Protein AF-A0A952D9V7-F1 (afdb_monomer_lite)

Secondary structure (DSSP, 8-state):
-HHHHHHHHHHHHHHHHHHHHHHHHHT------GGGGSPTT-HHHHHHHHHHHHH-------------TT-TT-HHHHHHHHHHHHHHHTSTT------TTT-EEEEEETTEEEEEES--TT-HHHHHHHHHHHHHH-TTBTTTB-S---

Foldseek 3Di:
DVVVVVVVVVVVVVVVVVVVVVVVVVVDDDDPPPLVPPDPDDPVNVVVVVVCVVPPDPPPDDDDDDDDPVFCLALVNLVVQVVVQVVQVPDPPDPDGDALQPDWDWDQDPVGIDTDRLADRPDPVVRVVSVVVCLVVVPCDPPHHDVDRD

Radius of gyration: 28.22 Å; chains: 1; bounding box: 66×41×80 Å

pLDDT: mean 83.4, std 10.8, range [50.28, 96.81]

Structure (mmCIF, N/CA/C/O backbone):
data_AF-A0A952D9V7-F1
#
_entry.id   AF-A0A952D9V7-F1
#
loop_
_atom_site.group_PDB
_atom_site.id
_atom_site.type_symbol
_atom_site.label_atom_id
_atom_site.label_alt_id
_atom_site.label_comp_id
_atom_site.label_asym_id
_atom_site.label_entity_id
_atom_site.label_seq_id
_atom_site.pdbx_PDB_ins_code
_atom_site.Cartn_x
_atom_site.Cartn_y
_atom_site.Cartn_z
_atom_site.occupancy
_atom_site.B_iso_or_equiv
_atom_site.auth_seq_id
_atom_site.auth_comp_id
_atom_site.auth_asym_id
_atom_site.auth_atom_id
_atom_site.pdbx_PDB_model_num
ATOM 1 N N . MET A 1 1 ? -47.092 -10.355 52.200 1.00 55.16 1 MET A N 1
ATOM 2 C CA . MET A 1 1 ? -47.184 -9.593 50.925 1.00 55.16 1 MET A CA 1
ATOM 3 C C . MET A 1 1 ? -46.088 -8.535 50.720 1.00 55.16 1 MET A C 1
ATOM 5 O O . MET A 1 1 ? -45.914 -8.112 49.583 1.00 55.16 1 MET A O 1
ATOM 9 N N . TYR A 1 2 ? -45.329 -8.124 51.748 1.00 59.34 2 TYR A N 1
ATOM 10 C CA . TYR A 1 2 ? -44.306 -7.067 51.631 1.00 59.34 2 TYR A CA 1
ATOM 11 C C . TYR A 1 2 ? -43.044 -7.492 50.841 1.00 59.34 2 TYR A C 1
ATOM 13 O O . TYR A 1 2 ? -42.546 -6.719 50.027 1.00 59.34 2 TYR A O 1
ATOM 21 N N . SER A 1 3 ? -42.576 -8.743 50.981 1.00 73.19 3 SER A N 1
ATOM 22 C CA . SER A 1 3 ? -41.347 -9.207 50.303 1.00 73.19 3 SER A CA 1
ATOM 23 C C . SER A 1 3 ? -41.486 -9.358 48.781 1.00 73.19 3 SER A C 1
ATOM 25 O O . SER A 1 3 ? -40.543 -9.082 48.050 1.00 73.19 3 SER A O 1
ATOM 27 N N . GLN A 1 4 ? -42.676 -9.710 48.281 1.00 77.69 4 GLN A N 1
ATOM 28 C CA . GLN A 1 4 ? -42.961 -9.874 46.845 1.00 77.69 4 GLN A CA 1
ATOM 29 C C . GLN A 1 4 ? -42.886 -8.542 46.075 1.00 77.69 4 GLN A C 1
ATOM 31 O O . GLN A 1 4 ? -42.495 -8.516 44.910 1.00 77.69 4 GLN A O 1
ATOM 36 N N . ARG A 1 5 ? -43.240 -7.418 46.720 1.00 81.50 5 ARG A N 1
ATOM 37 C CA . ARG A 1 5 ? -43.131 -6.075 46.122 1.00 81.50 5 ARG A CA 1
ATOM 38 C C . ARG A 1 5 ? -41.680 -5.603 46.067 1.00 81.50 5 ARG A C 1
ATOM 40 O O . ARG A 1 5 ? -41.251 -5.106 45.033 1.00 81.50 5 ARG A O 1
ATOM 47 N N . ILE A 1 6 ? -40.922 -5.827 47.140 1.00 89.06 6 ILE A N 1
ATOM 48 C CA . ILE A 1 6 ? -39.492 -5.492 47.210 1.00 89.06 6 ILE A CA 1
ATOM 49 C C . ILE A 1 6 ? -38.698 -6.321 46.192 1.00 89.06 6 ILE A C 1
ATOM 51 O O . ILE A 1 6 ? -37.895 -5.765 45.453 1.00 89.06 6 ILE A O 1
ATOM 55 N N . ALA A 1 7 ? -38.987 -7.621 46.073 1.00 87.38 7 ALA A N 1
ATOM 56 C CA . ALA A 1 7 ? -38.347 -8.490 45.086 1.00 87.38 7 ALA A CA 1
ATOM 57 C C . ALA A 1 7 ? -38.569 -8.003 43.643 1.00 87.38 7 ALA A C 1
ATOM 59 O O . ALA A 1 7 ? -37.625 -7.954 42.860 1.00 87.38 7 ALA A O 1
ATOM 60 N N . ARG A 1 8 ? -39.792 -7.572 43.296 1.00 92.06 8 ARG A N 1
ATOM 61 C CA . ARG A 1 8 ? -40.084 -6.999 41.969 1.00 92.06 8 ARG A CA 1
ATOM 62 C C . ARG A 1 8 ? -39.319 -5.702 41.712 1.00 92.06 8 ARG A C 1
ATOM 64 O O . ARG A 1 8 ? -38.825 -5.519 40.607 1.00 92.06 8 ARG A O 1
ATOM 71 N N . ILE A 1 9 ? -39.195 -4.834 42.717 1.00 94.19 9 ILE A N 1
ATOM 72 C CA . ILE A 1 9 ? -38.421 -3.587 42.609 1.00 94.19 9 ILE A CA 1
ATOM 73 C C . ILE A 1 9 ? -36.937 -3.896 42.387 1.00 94.19 9 ILE A C 1
ATOM 75 O O . ILE A 1 9 ? -36.325 -3.301 41.508 1.00 94.19 9 ILE A O 1
ATOM 79 N N . ILE A 1 10 ? -36.378 -4.860 43.124 1.00 94.31 10 ILE A N 1
ATOM 80 C CA . ILE A 1 10 ? -34.979 -5.281 42.969 1.00 94.31 10 ILE A CA 1
ATOM 81 C C . ILE A 1 10 ? -34.733 -5.847 41.566 1.00 94.31 10 ILE A C 1
ATOM 83 O O . ILE A 1 10 ? -33.772 -5.453 40.915 1.00 94.31 10 ILE A O 1
ATOM 87 N N . ILE A 1 11 ? -35.612 -6.723 41.070 1.00 95.25 11 ILE A N 1
ATOM 88 C CA . ILE A 1 11 ? -35.489 -7.294 39.718 1.00 95.25 11 ILE A CA 1
ATOM 89 C C . ILE A 1 11 ? -35.545 -6.195 38.655 1.00 95.25 11 ILE A C 1
ATOM 91 O O . ILE A 1 11 ? -34.741 -6.197 37.726 1.00 95.25 11 ILE A O 1
ATOM 95 N N . LEU A 1 12 ? -36.472 -5.246 38.799 1.00 96.25 12 LEU A N 1
ATOM 96 C CA . LEU A 1 12 ? -36.626 -4.150 37.848 1.00 96.25 12 LEU A CA 1
ATOM 97 C C . LEU A 1 12 ? -35.392 -3.241 37.842 1.00 96.25 12 LEU A C 1
ATOM 99 O O . LEU A 1 12 ? -34.960 -2.831 36.774 1.00 96.25 12 LEU A O 1
ATOM 103 N N . LEU A 1 13 ? -34.796 -3.007 39.014 1.00 96.56 13 LEU A N 1
ATOM 104 C CA . LEU A 1 13 ? -33.576 -2.221 39.188 1.00 96.56 13 LEU A CA 1
ATOM 105 C C . LEU A 1 13 ? -32.336 -2.924 38.612 1.00 96.56 13 LEU A C 1
ATOM 107 O O . LEU A 1 13 ? -31.508 -2.283 37.970 1.00 96.56 13 LEU A O 1
ATOM 111 N N . ILE A 1 14 ? -32.224 -4.244 38.782 1.00 96.62 14 ILE A N 1
ATOM 112 C CA . ILE A 1 14 ? -31.166 -5.038 38.142 1.00 96.62 14 ILE A CA 1
ATOM 113 C C . ILE A 1 14 ? -31.313 -4.967 36.621 1.00 96.62 14 ILE A C 1
ATOM 115 O O . ILE A 1 14 ? -30.336 -4.684 35.939 1.00 96.62 14 ILE A O 1
ATOM 119 N N . LEU A 1 15 ? -32.525 -5.145 36.085 1.00 96.81 15 LEU A N 1
ATOM 120 C CA . LEU A 1 15 ? -32.775 -5.078 34.643 1.00 96.81 15 LEU A CA 1
ATOM 121 C C . LEU A 1 15 ? -32.402 -3.720 34.039 1.00 96.81 15 LEU A C 1
ATOM 123 O O . LEU A 1 15 ? -31.794 -3.687 32.970 1.00 96.81 15 LEU A O 1
ATOM 127 N N . THR A 1 16 ? -32.714 -2.605 34.708 1.00 96.00 16 THR A N 1
ATOM 128 C CA . THR A 1 16 ? -32.305 -1.276 34.230 1.00 96.00 16 THR A CA 1
ATOM 129 C C . THR A 1 16 ? -30.797 -1.085 34.273 1.00 96.00 16 THR A C 1
ATOM 131 O O . THR A 1 16 ? -30.237 -0.583 33.301 1.00 96.00 16 THR A O 1
ATOM 134 N N . ILE A 1 17 ? -30.121 -1.512 35.344 1.00 96.56 17 ILE A N 1
ATOM 135 C CA . ILE A 1 17 ? -28.655 -1.423 35.433 1.00 96.56 17 ILE A CA 1
ATOM 136 C C . ILE A 1 17 ? -27.997 -2.297 34.361 1.00 96.56 17 ILE A C 1
ATOM 138 O O . ILE A 1 17 ? -27.084 -1.842 33.676 1.00 96.56 17 ILE A O 1
ATOM 142 N N . THR A 1 18 ? -28.475 -3.527 34.164 1.00 95.88 18 THR A N 1
ATOM 143 C CA . THR A 1 18 ? -27.962 -4.433 33.130 1.00 95.88 18 THR A CA 1
ATOM 144 C C . THR A 1 18 ? -28.186 -3.868 31.730 1.00 95.88 18 THR A C 1
ATOM 146 O O . THR A 1 18 ? -27.268 -3.899 30.916 1.00 95.88 18 THR A O 1
ATOM 149 N N . GLY A 1 19 ? -29.365 -3.305 31.447 1.00 95.06 19 GLY A N 1
ATOM 150 C CA . GLY A 1 19 ? -29.642 -2.651 30.166 1.00 95.06 19 GLY A CA 1
ATOM 151 C C . GLY A 1 19 ? -28.741 -1.438 29.921 1.00 95.06 19 GLY A C 1
ATOM 152 O O . GLY A 1 19 ? -28.209 -1.274 28.824 1.00 95.06 19 GLY A O 1
ATOM 153 N N . TRP A 1 20 ? -28.507 -0.627 30.955 1.00 94.81 20 TRP A N 1
ATOM 154 C CA . TRP A 1 20 ? -27.613 0.528 30.884 1.00 94.81 20 TRP A CA 1
ATOM 155 C C . TRP A 1 20 ? -26.152 0.124 30.635 1.00 94.81 20 TRP A C 1
ATOM 157 O O . TRP A 1 20 ? -25.502 0.677 29.747 1.00 94.81 20 TRP A O 1
ATOM 167 N N . LEU A 1 21 ? -25.653 -0.895 31.340 1.00 94.00 21 LEU A N 1
ATOM 168 C CA . LEU A 1 21 ? -24.316 -1.451 31.109 1.00 94.00 21 LEU A CA 1
ATOM 169 C C . LEU A 1 21 ? -24.189 -2.078 29.716 1.00 94.00 21 LEU A C 1
ATOM 171 O O . LEU A 1 21 ? -23.176 -1.875 29.053 1.00 94.00 21 LEU A O 1
ATOM 175 N N . GLY A 1 22 ? -25.219 -2.784 29.241 1.00 92.25 22 GLY A N 1
ATOM 176 C CA . GLY A 1 22 ? -25.255 -3.351 27.891 1.00 92.25 22 GLY A CA 1
ATOM 177 C C . GLY A 1 22 ? -25.178 -2.281 26.798 1.00 92.25 22 GLY A C 1
ATOM 178 O O . GLY A 1 22 ? -24.444 -2.444 25.825 1.00 92.25 22 GLY A O 1
ATOM 179 N N . TYR A 1 23 ? -25.864 -1.150 26.986 1.00 92.06 23 TYR A N 1
ATOM 180 C CA . TYR A 1 23 ? -25.785 -0.006 26.074 1.00 92.06 23 TYR A CA 1
ATOM 181 C C . TYR A 1 23 ? -24.374 0.605 26.016 1.00 92.06 23 TYR A C 1
ATOM 183 O O . TYR A 1 23 ? -23.879 0.917 24.930 1.00 92.06 23 TYR A O 1
ATOM 191 N N . HIS A 1 24 ? -23.710 0.744 27.167 1.00 88.44 24 HIS A N 1
ATOM 192 C CA . HIS A 1 24 ? -22.331 1.238 27.234 1.00 88.44 24 HIS A CA 1
ATOM 193 C C . HIS A 1 24 ? -21.313 0.242 26.661 1.00 88.44 24 HIS A C 1
ATOM 195 O O . HIS A 1 24 ? -20.386 0.652 25.963 1.00 88.44 24 HIS A O 1
ATOM 201 N N . ALA A 1 25 ? -21.503 -1.058 26.894 1.00 85.62 25 ALA A N 1
ATOM 202 C CA . ALA A 1 25 ? -20.678 -2.111 26.308 1.00 85.62 25 ALA A CA 1
ATOM 203 C C . ALA A 1 25 ? -20.772 -2.121 24.774 1.00 85.62 25 ALA A C 1
ATOM 205 O O . ALA A 1 25 ? -19.752 -2.247 24.105 1.00 85.62 25 ALA A O 1
ATOM 206 N N . TYR A 1 26 ? -21.967 -1.910 24.208 1.00 80.75 26 TYR A N 1
ATOM 207 C CA . TYR A 1 26 ? -22.151 -1.809 22.755 1.00 80.75 26 TYR A CA 1
ATOM 208 C C . TYR A 1 26 ? -21.407 -0.613 22.132 1.00 80.75 26 TYR A C 1
ATOM 210 O O . TYR A 1 26 ? -20.942 -0.697 21.001 1.00 80.75 26 TYR A O 1
ATOM 218 N N . HIS A 1 27 ? -21.257 0.490 22.870 1.00 77.56 27 HIS A N 1
ATOM 219 C CA . HIS A 1 27 ? -20.507 1.672 22.422 1.00 77.56 27 HIS A CA 1
ATOM 220 C C . HIS A 1 27 ? -18.995 1.587 22.681 1.00 77.56 27 HIS A C 1
ATOM 222 O O . HIS A 1 27 ? -18.276 2.553 22.418 1.00 77.56 27 HIS A O 1
ATOM 228 N N . SER A 1 28 ? -18.491 0.470 23.211 1.00 69.69 28 SER A N 1
ATOM 229 C CA . SER A 1 28 ? -17.053 0.300 23.415 1.00 69.69 28 SER A CA 1
ATOM 230 C C . SER A 1 28 ? -16.378 -0.016 22.082 1.00 69.69 28 SER A C 1
ATOM 232 O O . SER A 1 28 ? -16.633 -1.050 21.470 1.00 69.69 28 SER A O 1
ATOM 234 N N . ASN A 1 29 ? -15.519 0.893 21.623 1.00 63.62 29 ASN A N 1
ATOM 235 C CA . ASN A 1 29 ? -14.678 0.657 20.456 1.00 63.62 29 ASN A CA 1
ATOM 236 C C . ASN A 1 29 ? -13.609 -0.381 20.815 1.00 63.62 29 ASN A C 1
ATOM 238 O O . ASN A 1 29 ? -12.967 -0.274 21.860 1.00 63.62 29 ASN A O 1
ATOM 242 N N . PHE A 1 30 ? -13.421 -1.378 19.953 1.00 58.62 30 PHE A N 1
ATOM 243 C CA . PHE A 1 30 ? -12.331 -2.333 20.099 1.00 58.62 30 PHE A CA 1
ATOM 244 C C . PHE A 1 30 ? -11.004 -1.629 19.831 1.00 58.62 30 PHE A C 1
ATOM 246 O O . PHE A 1 30 ? -10.745 -1.156 18.726 1.00 58.62 30 PHE A O 1
ATOM 253 N N . ASP A 1 31 ? -10.175 -1.568 20.860 1.00 61.12 31 ASP A N 1
ATOM 254 C CA . ASP A 1 31 ? -8.849 -0.982 20.799 1.00 61.12 31 ASP A CA 1
ATOM 255 C C . ASP A 1 31 ? -7.833 -2.081 20.455 1.00 61.12 31 ASP A C 1
ATOM 257 O O . ASP A 1 31 ? -7.411 -2.847 21.319 1.00 61.12 31 ASP A O 1
ATOM 261 N N . TYR A 1 32 ? -7.510 -2.217 19.168 1.00 57.66 32 TYR A N 1
ATOM 262 C CA . TYR A 1 32 ? -6.568 -3.222 18.647 1.00 57.66 32 TYR A CA 1
ATOM 263 C C . TYR A 1 32 ? -5.100 -2.765 18.708 1.00 57.66 32 TYR A C 1
ATOM 265 O O . TYR A 1 32 ? -4.247 -3.312 18.012 1.00 57.66 32 TYR A O 1
ATOM 273 N N . GLU A 1 33 ? -4.787 -1.759 19.520 1.00 64.19 33 GLU A N 1
ATOM 274 C CA . GLU A 1 33 ? -3.437 -1.211 19.616 1.00 64.19 33 GLU A CA 1
ATOM 275 C C . GLU A 1 33 ? -2.573 -2.099 20.529 1.00 64.19 33 GLU A C 1
ATOM 277 O O . GLU A 1 33 ? -2.540 -1.938 21.752 1.00 64.19 33 GLU A O 1
ATOM 282 N N . PHE A 1 34 ? -1.897 -3.084 19.925 1.00 66.00 34 PHE A N 1
ATOM 283 C CA . PHE A 1 34 ? -1.013 -4.043 20.605 1.00 66.00 34 PHE A CA 1
ATOM 284 C C . PHE A 1 34 ? 0.077 -3.347 21.437 1.00 66.00 34 PHE A C 1
ATOM 286 O O . PHE A 1 34 ? 0.526 -3.841 22.470 1.00 66.00 34 PHE A O 1
ATOM 293 N N . GLU A 1 35 ? 0.468 -2.150 21.026 1.00 65.19 35 GLU A N 1
ATOM 294 C CA . GLU A 1 35 ? 1.457 -1.309 21.681 1.00 65.19 35 GLU A CA 1
ATOM 295 C C . GLU A 1 35 ? 1.025 -0.855 23.085 1.00 65.19 35 GLU A C 1
ATOM 297 O O . GLU A 1 35 ? 1.882 -0.537 23.907 1.00 65.19 35 GLU A O 1
ATOM 302 N N . LYS A 1 36 ? -0.275 -0.886 23.420 1.00 67.94 36 LYS A N 1
ATOM 303 C CA . LYS A 1 36 ? -0.769 -0.581 24.780 1.00 67.94 36 LYS A CA 1
ATOM 304 C C . LYS A 1 36 ? -0.368 -1.620 25.820 1.00 67.94 36 LYS A C 1
ATOM 306 O O . LYS A 1 36 ? -0.463 -1.355 27.017 1.00 67.94 36 LYS A O 1
ATOM 311 N N . PHE A 1 37 ? 0.101 -2.785 25.378 1.00 72.75 37 PHE A N 1
ATOM 312 C CA . PHE A 1 37 ? 0.684 -3.794 26.254 1.00 72.75 37 PHE A CA 1
ATOM 313 C C . PHE A 1 37 ? 2.167 -3.534 26.552 1.00 72.75 37 PHE A C 1
ATOM 315 O O . PHE A 1 37 ? 2.747 -4.233 27.385 1.00 72.75 37 PHE A O 1
ATOM 322 N N . PHE A 1 38 ? 2.802 -2.547 25.905 1.00 77.88 38 PHE A N 1
ATOM 323 C CA . PHE A 1 38 ? 4.200 -2.227 26.174 1.00 77.88 38 PHE A CA 1
ATOM 324 C C . PHE A 1 38 ? 4.352 -1.492 27.514 1.00 77.88 38 PHE A C 1
ATOM 326 O O . PHE A 1 38 ? 3.570 -0.594 27.832 1.00 77.88 38 PHE A O 1
ATOM 333 N N . PRO A 1 39 ? 5.369 -1.841 28.324 1.00 73.12 39 PRO A N 1
ATOM 334 C CA . PRO A 1 39 ? 5.603 -1.174 29.593 1.00 73.12 39 PRO A CA 1
ATOM 335 C C . PRO A 1 39 ? 5.960 0.302 29.373 1.00 73.12 39 PRO A C 1
ATOM 337 O O . PRO A 1 39 ? 6.907 0.650 28.659 1.00 73.12 39 PRO A O 1
ATOM 340 N N . THR A 1 40 ? 5.203 1.183 30.025 1.00 69.25 40 THR A N 1
ATOM 341 C CA . THR A 1 40 ? 5.425 2.631 29.997 1.00 69.25 40 THR A CA 1
ATOM 342 C C . THR A 1 40 ? 6.656 2.999 30.825 1.00 69.25 40 THR A C 1
ATOM 344 O O . THR A 1 40 ? 6.767 2.593 31.981 1.00 69.25 40 THR A O 1
ATOM 347 N N . GLY A 1 41 ? 7.558 3.813 30.266 1.00 67.50 41 GLY A N 1
ATOM 348 C CA . GLY A 1 41 ? 8.681 4.410 31.004 1.00 67.50 41 GLY A CA 1
ATOM 349 C C . GLY A 1 41 ? 10.075 3.857 30.692 1.00 67.50 41 GLY A C 1
ATOM 350 O O . GLY A 1 41 ? 11.047 4.408 31.205 1.00 67.50 41 GLY A O 1
ATOM 351 N N . ASN A 1 42 ? 10.205 2.844 29.831 1.00 75.31 42 ASN A N 1
ATOM 352 C CA . ASN A 1 42 ? 11.510 2.406 29.328 1.00 75.31 42 ASN A CA 1
ATOM 353 C C . ASN A 1 42 ? 11.993 3.317 28.174 1.00 75.31 42 ASN A C 1
ATOM 355 O O . ASN A 1 42 ? 11.191 3.848 27.400 1.00 75.31 42 ASN A O 1
ATOM 359 N N . THR A 1 43 ? 13.308 3.503 28.053 1.00 79.12 43 THR A N 1
ATOM 360 C CA . THR A 1 43 ? 13.960 4.224 26.946 1.00 79.12 43 THR A CA 1
ATOM 361 C C . THR A 1 43 ? 13.644 3.607 25.586 1.00 79.12 43 THR A C 1
ATOM 363 O O . THR A 1 43 ? 13.515 4.335 24.601 1.00 79.12 43 THR A O 1
ATOM 366 N N . ASP A 1 44 ? 13.438 2.291 25.542 1.00 75.81 44 ASP A N 1
ATOM 367 C CA . ASP A 1 44 ? 13.119 1.564 24.310 1.00 75.81 44 ASP A CA 1
ATOM 368 C C . ASP A 1 44 ? 11.719 1.924 23.797 1.00 75.81 44 ASP A C 1
ATOM 370 O O . ASP A 1 44 ? 11.557 2.260 22.624 1.00 75.81 44 ASP A O 1
ATOM 374 N N . THR A 1 45 ? 10.724 1.975 24.692 1.00 75.19 45 THR A N 1
ATOM 375 C CA . THR A 1 45 ? 9.350 2.386 24.362 1.00 75.19 45 THR A CA 1
ATOM 376 C C . THR A 1 45 ? 9.318 3.824 23.840 1.00 75.19 45 THR A C 1
ATOM 378 O O . THR A 1 45 ? 8.710 4.088 22.809 1.00 75.19 45 THR A O 1
ATOM 381 N N . LYS A 1 46 ? 10.055 4.751 24.474 1.00 78.50 46 LYS A N 1
ATOM 382 C CA . LYS A 1 46 ? 10.152 6.152 24.011 1.00 78.50 46 LYS A CA 1
ATOM 383 C C . LYS A 1 46 ? 10.800 6.285 22.632 1.00 78.50 46 LYS A C 1
ATOM 385 O O . LYS A 1 46 ? 10.386 7.123 21.830 1.00 78.50 46 LYS A O 1
ATOM 390 N N . THR A 1 47 ? 11.826 5.481 22.361 1.00 76.69 47 THR A N 1
ATOM 391 C CA . THR A 1 47 ? 12.512 5.472 21.061 1.00 76.69 47 THR A CA 1
ATOM 392 C C . THR A 1 47 ? 11.576 4.955 19.969 1.00 76.69 47 THR A C 1
ATOM 394 O O . THR A 1 47 ? 11.460 5.579 18.915 1.00 76.69 47 THR A O 1
ATOM 397 N N . PHE A 1 48 ? 10.845 3.875 20.253 1.00 77.19 48 PHE A N 1
ATOM 398 C CA . PHE A 1 48 ? 9.827 3.321 19.364 1.00 77.19 48 PHE A CA 1
ATOM 399 C C . PHE A 1 48 ? 8.673 4.304 19.103 1.00 77.19 48 PHE A C 1
ATOM 401 O O . PHE A 1 48 ? 8.332 4.543 17.948 1.00 77.19 48 PHE A O 1
ATOM 408 N N . GLU A 1 49 ? 8.122 4.941 20.140 1.00 75.12 49 GLU A N 1
ATOM 409 C CA . GLU A 1 49 ? 7.066 5.958 20.012 1.00 75.12 49 GLU A CA 1
ATOM 410 C C . GLU A 1 49 ? 7.516 7.155 19.159 1.00 75.12 49 GLU A C 1
ATOM 412 O O . GLU A 1 49 ? 6.774 7.624 18.296 1.00 75.12 49 GLU A O 1
ATOM 417 N N . THR A 1 50 ? 8.748 7.636 19.364 1.00 78.12 50 THR A N 1
ATOM 418 C CA . THR A 1 50 ? 9.317 8.753 18.590 1.00 78.12 50 THR A CA 1
ATOM 419 C C . THR A 1 50 ? 9.488 8.377 17.120 1.00 78.12 50 THR A C 1
ATOM 421 O O . THR A 1 50 ? 9.119 9.152 16.236 1.00 78.12 50 THR A O 1
ATOM 424 N N . PHE A 1 51 ? 10.008 7.177 16.848 1.00 77.62 51 PHE A N 1
ATOM 425 C CA . PHE A 1 51 ? 10.125 6.646 15.494 1.00 77.62 51 PHE A CA 1
ATOM 426 C C . PHE A 1 51 ? 8.743 6.525 14.830 1.00 77.62 51 PHE A C 1
ATOM 428 O O . PHE A 1 51 ? 8.526 7.096 13.765 1.00 77.62 51 PHE A O 1
ATOM 435 N N . ARG A 1 52 ? 7.769 5.899 15.501 1.00 70.38 52 ARG A N 1
ATOM 436 C CA . ARG A 1 52 ? 6.393 5.733 15.003 1.00 70.38 52 ARG A CA 1
ATOM 437 C C . ARG A 1 52 ? 5.718 7.063 14.668 1.00 70.38 52 ARG A C 1
ATOM 439 O O . ARG A 1 52 ? 5.130 7.204 13.604 1.00 70.38 52 ARG A O 1
ATOM 446 N N . ASN A 1 53 ? 5.818 8.055 15.551 1.00 72.06 53 ASN A N 1
ATOM 447 C CA . ASN A 1 53 ? 5.217 9.372 15.323 1.00 72.06 53 ASN A CA 1
ATOM 448 C C . ASN A 1 53 ? 5.866 10.126 14.156 1.00 72.06 53 ASN A C 1
ATOM 450 O O . ASN A 1 53 ? 5.221 10.969 13.540 1.00 72.06 53 ASN A O 1
ATOM 454 N N . THR A 1 54 ? 7.132 9.835 13.858 1.00 69.50 54 THR A N 1
ATOM 455 C CA . THR A 1 54 ? 7.859 10.477 12.757 1.00 69.50 54 THR A CA 1
ATOM 456 C C . THR A 1 54 ? 7.541 9.834 11.407 1.00 69.50 54 THR A C 1
ATOM 458 O O . THR A 1 54 ? 7.496 10.536 10.401 1.00 69.50 54 THR A O 1
ATOM 461 N N . PHE A 1 55 ? 7.324 8.516 11.377 1.00 68.38 55 PHE A N 1
ATOM 462 C CA . PHE A 1 55 ? 7.137 7.753 10.139 1.00 68.38 55 PHE A CA 1
ATOM 463 C C . PHE A 1 55 ? 5.676 7.360 9.845 1.00 68.38 55 PHE A C 1
ATOM 465 O O . PHE A 1 55 ? 5.432 6.782 8.794 1.00 68.38 55 PHE A O 1
ATOM 472 N N . GLU A 1 56 ? 4.724 7.742 10.711 1.00 54.72 56 GLU A N 1
ATOM 473 C CA . GLU A 1 56 ? 3.326 7.274 10.728 1.00 54.72 56 GLU A CA 1
ATOM 474 C C . GLU A 1 56 ? 3.194 5.740 10.848 1.00 54.72 56 GLU A C 1
ATOM 476 O O . GLU A 1 56 ? 4.102 4.961 10.567 1.00 54.72 56 GLU A O 1
ATOM 481 N N . ASN A 1 57 ? 2.060 5.285 11.386 1.00 55.41 57 ASN A N 1
ATOM 482 C CA . ASN A 1 57 ? 1.825 3.869 11.657 1.00 55.41 57 ASN A CA 1
ATOM 483 C C . ASN A 1 57 ? 1.312 3.185 10.375 1.00 55.41 57 ASN A C 1
ATOM 485 O O . ASN A 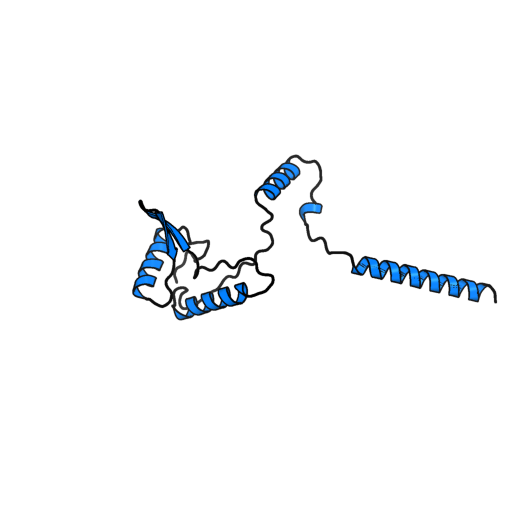1 57 ? 0.128 3.276 10.056 1.00 55.41 57 ASN A O 1
ATOM 489 N N . ASP A 1 58 ? 2.192 2.506 9.641 1.00 55.72 58 ASP A N 1
ATOM 490 C CA . ASP A 1 58 ? 1.887 1.810 8.379 1.00 55.72 58 ASP A CA 1
ATOM 491 C C . ASP A 1 58 ? 1.122 0.475 8.579 1.00 55.72 58 ASP A C 1
ATOM 493 O O . ASP A 1 58 ? 1.341 -0.477 7.845 1.00 55.72 58 ASP A O 1
ATOM 497 N N . TYR A 1 59 ? 0.227 0.324 9.562 1.00 59.44 59 TYR A N 1
ATOM 498 C CA . TYR A 1 59 ? -0.428 -0.980 9.816 1.00 59.44 59 TYR A CA 1
ATOM 499 C C . TYR A 1 59 ? -1.699 -1.264 8.994 1.00 59.44 59 TYR A C 1
ATOM 501 O O . TYR A 1 59 ? -2.246 -2.361 9.085 1.00 59.44 59 TYR A O 1
ATOM 509 N N . ASP A 1 60 ? -2.129 -0.344 8.128 1.00 72.75 60 ASP A N 1
ATOM 510 C CA . ASP A 1 60 ? -3.367 -0.484 7.345 1.00 72.75 60 ASP A CA 1
ATOM 511 C C . ASP A 1 60 ? -3.106 -0.803 5.858 1.00 72.75 60 ASP A C 1
ATOM 513 O O . ASP A 1 60 ? -3.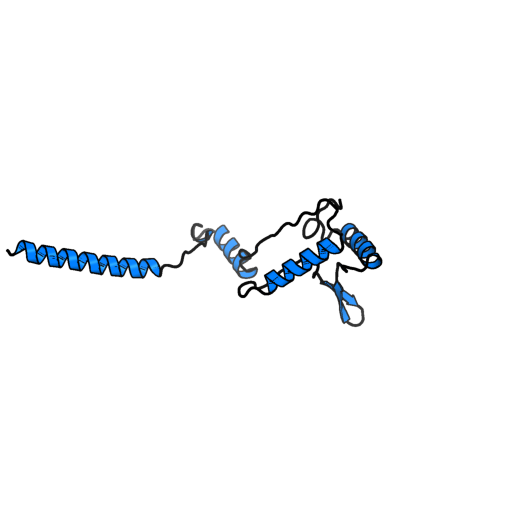703 -0.195 4.963 1.00 72.75 60 ASP A O 1
ATOM 517 N N . PHE A 1 61 ? -2.208 -1.747 5.555 1.00 79.75 61 PHE A N 1
ATOM 518 C CA . PHE A 1 61 ? -2.021 -2.236 4.183 1.00 79.75 61 PHE A CA 1
ATOM 519 C C . PHE A 1 61 ? -2.246 -3.742 4.052 1.00 79.75 61 PHE A C 1
ATOM 521 O O . PHE A 1 61 ? -1.908 -4.542 4.919 1.00 79.75 61 PHE A O 1
ATOM 528 N N . LEU A 1 62 ? -2.807 -4.131 2.908 1.00 85.12 62 LEU A N 1
ATOM 529 C CA . LEU A 1 62 ? -2.982 -5.518 2.502 1.00 85.12 62 LEU A CA 1
ATOM 530 C C . LEU A 1 62 ? -2.019 -5.819 1.352 1.00 85.12 62 LEU A C 1
ATOM 532 O O . LEU A 1 62 ? -2.046 -5.133 0.328 1.00 85.12 62 LEU A O 1
ATOM 536 N N . LEU A 1 63 ? -1.201 -6.863 1.499 1.00 88.62 63 LEU A N 1
ATOM 537 C CA . LEU A 1 63 ? -0.385 -7.392 0.406 1.00 88.62 63 LEU A CA 1
ATOM 538 C C . LEU A 1 63 ? -1.149 -8.492 -0.328 1.00 88.62 63 LEU A C 1
ATOM 540 O O . LEU A 1 63 ? -1.639 -9.439 0.285 1.00 88.62 63 LEU A O 1
ATOM 544 N N . ILE A 1 64 ? -1.221 -8.372 -1.651 1.00 90.44 64 ILE A N 1
ATOM 545 C CA . ILE A 1 64 ? -1.856 -9.355 -2.529 1.00 90.44 64 ILE A CA 1
ATOM 546 C C . ILE A 1 64 ? -0.781 -9.898 -3.469 1.00 90.44 64 ILE A C 1
ATOM 548 O O . ILE A 1 64 ? -0.295 -9.179 -4.341 1.00 90.44 64 ILE A O 1
ATOM 552 N N . ALA A 1 65 ? -0.412 -11.166 -3.291 1.00 90.75 65 ALA A N 1
ATOM 553 C CA . ALA A 1 65 ? 0.474 -11.875 -4.207 1.00 90.75 65 ALA A CA 1
ATOM 554 C C . ALA A 1 65 ? -0.352 -12.526 -5.324 1.00 90.75 65 ALA A C 1
ATOM 556 O O . ALA A 1 65 ? -1.354 -13.190 -5.058 1.00 90.75 65 ALA A O 1
ATOM 557 N N . LEU A 1 66 ? 0.067 -12.330 -6.574 1.00 91.88 66 LEU A N 1
ATOM 558 C CA . LEU A 1 66 ? -0.598 -12.876 -7.755 1.00 91.88 66 LEU A CA 1
ATOM 559 C C . LEU A 1 66 ? 0.377 -13.791 -8.494 1.00 91.88 66 LEU A C 1
ATOM 561 O O . LEU A 1 66 ? 1.476 -13.370 -8.846 1.00 91.88 66 LEU A O 1
ATOM 565 N N . GLU A 1 67 ? -0.039 -15.029 -8.741 1.00 90.31 67 GLU A N 1
ATOM 566 C CA . GLU A 1 67 ? 0.750 -16.037 -9.452 1.00 90.31 67 GLU A CA 1
ATOM 567 C C . GLU A 1 67 ? 0.157 -16.283 -10.847 1.00 90.31 67 GLU A C 1
ATOM 569 O O . GLU A 1 67 ? -1.064 -16.348 -11.011 1.00 90.31 67 GLU A O 1
ATOM 574 N N . ASN A 1 68 ? 1.020 -16.452 -11.854 1.00 90.31 68 ASN A N 1
ATOM 575 C CA . ASN A 1 68 ? 0.631 -16.967 -13.164 1.00 90.31 68 ASN A CA 1
ATOM 576 C C . ASN A 1 68 ? 1.635 -18.018 -13.638 1.00 90.31 68 ASN A C 1
ATOM 578 O O . ASN A 1 68 ? 2.797 -17.695 -13.864 1.00 90.31 68 ASN A O 1
ATOM 582 N N . ARG A 1 69 ? 1.173 -19.254 -13.852 1.00 86.81 69 ARG A N 1
ATOM 583 C CA . ARG A 1 69 ? 2.036 -20.380 -14.250 1.00 86.81 69 ARG A CA 1
ATOM 584 C C . ARG A 1 69 ? 2.617 -20.253 -15.652 1.00 86.81 69 ARG A C 1
ATOM 586 O O . ARG A 1 69 ? 3.620 -20.882 -15.953 1.00 86.81 69 ARG A O 1
ATOM 593 N N . GLU A 1 70 ? 1.962 -19.484 -16.513 1.00 84.81 70 GLU A N 1
ATOM 594 C CA . GLU A 1 70 ? 2.404 -19.268 -17.891 1.00 84.81 70 GLU A CA 1
ATOM 595 C C . GLU A 1 70 ? 3.261 -17.994 -18.056 1.00 84.81 70 GLU A C 1
ATOM 597 O O . GLU A 1 70 ? 3.517 -17.555 -19.181 1.00 84.81 70 GLU A O 1
ATOM 602 N N . GLY A 1 71 ? 3.654 -17.369 -16.940 1.00 85.75 71 GLY A N 1
ATOM 603 C CA . GLY A 1 71 ? 4.519 -16.194 -16.893 1.00 85.75 71 GLY A CA 1
ATOM 604 C C . GLY A 1 71 ? 3.789 -14.902 -16.515 1.00 85.75 71 GLY A C 1
ATOM 605 O O . GLY A 1 71 ? 2.708 -14.568 -17.012 1.00 85.75 71 GLY A O 1
ATOM 606 N N . ILE A 1 72 ? 4.408 -14.112 -15.641 1.00 87.56 72 ILE A N 1
ATOM 607 C CA . ILE A 1 72 ? 3.819 -12.879 -15.087 1.00 87.56 72 ILE A CA 1
ATOM 608 C C . ILE A 1 72 ? 3.783 -11.699 -16.074 1.00 87.56 72 ILE A C 1
ATOM 610 O O . ILE A 1 72 ? 3.086 -10.714 -15.838 1.00 87.56 72 ILE A O 1
ATOM 614 N N . PHE A 1 73 ? 4.502 -11.786 -17.197 1.00 88.88 73 PHE A N 1
ATOM 615 C CA . PHE A 1 73 ? 4.561 -10.729 -18.216 1.00 88.88 73 PHE A CA 1
ATOM 616 C C . PHE A 1 73 ? 3.608 -10.947 -19.392 1.00 88.88 73 PHE A C 1
ATOM 618 O O . PHE A 1 73 ? 3.700 -10.257 -20.403 1.00 88.88 73 PHE A O 1
ATOM 625 N N . GLN A 1 74 ? 2.667 -11.882 -19.291 1.00 88.38 74 GLN A N 1
ATOM 626 C CA . GLN A 1 74 ? 1.634 -11.999 -20.311 1.00 88.38 74 GLN A CA 1
ATOM 627 C C . GLN A 1 74 ? 0.734 -10.760 -20.314 1.00 88.38 74 GLN A C 1
ATOM 629 O O . GLN A 1 74 ? 0.153 -10.405 -19.288 1.00 88.38 74 GLN A O 1
ATOM 634 N N . SER A 1 75 ? 0.544 -10.140 -21.484 1.00 87.06 75 SER A N 1
ATOM 635 C CA . SER A 1 75 ? -0.313 -8.954 -21.628 1.00 87.06 75 SER A CA 1
ATOM 636 C C . SER A 1 75 ? -1.713 -9.173 -21.039 1.00 87.06 75 SER A C 1
ATOM 638 O O . SER A 1 75 ? -2.207 -8.321 -20.307 1.00 87.06 75 SER A O 1
ATOM 640 N N . SER A 1 76 ? -2.329 -10.339 -21.272 1.00 89.44 76 SER A N 1
ATOM 641 C CA . SER A 1 76 ? -3.654 -10.671 -20.726 1.00 89.44 76 SER A CA 1
ATOM 642 C C . SER A 1 76 ? -3.676 -10.725 -19.191 1.00 89.44 76 SER A C 1
ATOM 644 O O . SER A 1 76 ? -4.641 -10.274 -18.575 1.00 89.44 76 SER A O 1
ATOM 646 N N . PHE A 1 77 ? -2.611 -11.234 -18.566 1.00 91.75 77 PHE A N 1
ATOM 647 C CA . PHE A 1 77 ? -2.462 -11.264 -17.115 1.00 91.75 77 PHE A CA 1
ATOM 648 C C . PHE A 1 77 ? -2.260 -9.856 -16.561 1.00 91.75 77 PHE A C 1
ATOM 650 O O . PHE A 1 77 ? -3.009 -9.446 -15.679 1.00 91.75 77 PHE A O 1
ATOM 657 N N . LEU A 1 78 ? -1.344 -9.077 -17.141 1.00 91.31 78 LEU A N 1
ATOM 658 C CA . LEU A 1 78 ? -1.098 -7.693 -16.733 1.00 91.31 78 LEU A CA 1
ATOM 659 C C . LEU A 1 78 ? -2.362 -6.825 -16.833 1.00 91.31 78 LEU A C 1
ATOM 661 O O . LEU A 1 78 ? -2.603 -6.007 -15.951 1.00 91.31 78 LEU A O 1
ATOM 665 N N . TYR A 1 79 ? -3.214 -7.031 -17.843 1.00 91.38 79 TYR A N 1
ATOM 666 C CA . TYR A 1 79 ? -4.506 -6.341 -17.925 1.00 91.38 79 TYR A CA 1
ATOM 667 C C . TYR A 1 79 ? -5.468 -6.721 -16.795 1.00 91.38 79 TYR A C 1
ATOM 669 O O . TYR A 1 79 ? -6.164 -5.852 -16.274 1.00 91.38 79 TYR A O 1
ATOM 677 N N . ARG A 1 80 ? -5.502 -7.995 -16.384 1.00 92.94 80 ARG A N 1
ATOM 678 C CA . ARG A 1 80 ? -6.309 -8.431 -15.233 1.00 92.94 80 ARG A CA 1
ATOM 679 C C . ARG A 1 80 ? -5.789 -7.839 -13.924 1.00 92.94 80 ARG A C 1
ATOM 681 O O . ARG A 1 80 ? -6.594 -7.380 -13.121 1.00 92.94 80 ARG A O 1
ATOM 688 N N . VAL A 1 81 ? -4.467 -7.797 -13.740 1.00 93.75 81 VAL A N 1
ATOM 689 C CA . VAL A 1 81 ? -3.825 -7.148 -12.582 1.00 93.75 81 VAL A CA 1
ATOM 690 C C . VAL A 1 81 ? -4.176 -5.659 -12.534 1.00 93.75 81 VAL A C 1
ATOM 692 O O . VAL A 1 81 ? -4.563 -5.146 -11.487 1.00 93.75 81 VAL A O 1
ATOM 695 N N . ASP A 1 82 ? -4.101 -4.972 -13.676 1.00 92.88 82 ASP A N 1
ATOM 696 C CA . ASP A 1 82 ? -4.446 -3.553 -13.782 1.00 92.88 82 ASP A CA 1
ATOM 697 C C . ASP A 1 82 ? -5.931 -3.287 -13.488 1.00 92.88 82 ASP A C 1
ATOM 699 O O . ASP A 1 82 ? -6.261 -2.332 -12.784 1.00 92.88 82 ASP A O 1
ATOM 703 N N . SER A 1 83 ? -6.828 -4.151 -13.977 1.00 94.00 83 SER A N 1
ATOM 704 C CA . SER A 1 83 ? -8.262 -4.072 -13.675 1.00 94.00 83 SER A CA 1
ATOM 705 C C . SER A 1 83 ? -8.529 -4.263 -12.186 1.00 94.00 83 SER A C 1
ATOM 707 O O . SER A 1 83 ? -9.195 -3.430 -11.583 1.00 94.00 83 SER A O 1
ATOM 709 N N . LEU A 1 84 ? -7.944 -5.296 -11.571 1.00 94.56 84 LEU A N 1
ATOM 710 C CA . LEU A 1 84 ? -8.081 -5.553 -10.137 1.00 94.56 84 LEU A CA 1
ATOM 711 C C . LEU A 1 84 ? -7.616 -4.350 -9.306 1.00 94.56 84 LEU A C 1
ATOM 713 O O . LEU A 1 84 ? -8.296 -3.941 -8.367 1.00 94.56 84 LEU A O 1
ATOM 717 N N . ALA A 1 85 ? -6.472 -3.760 -9.659 1.00 93.94 85 ALA A N 1
ATOM 718 C CA . ALA A 1 85 ? -5.950 -2.591 -8.962 1.00 93.94 85 ALA A CA 1
ATOM 719 C C . ALA A 1 85 ? -6.905 -1.387 -9.054 1.00 93.94 85 ALA A C 1
ATOM 721 O O . ALA A 1 85 ? -7.117 -0.692 -8.058 1.00 93.94 85 ALA A O 1
ATOM 722 N N . LYS A 1 86 ? -7.514 -1.164 -10.225 1.00 94.06 86 LYS A N 1
ATOM 723 C CA . LYS A 1 86 ? -8.520 -0.112 -10.434 1.00 94.06 86 LYS A CA 1
ATOM 724 C C . LYS A 1 86 ? -9.789 -0.368 -9.632 1.00 94.06 86 LYS A C 1
ATOM 726 O O . LYS A 1 86 ? -10.258 0.547 -8.955 1.00 94.06 86 LYS A O 1
ATOM 731 N N . ASP A 1 87 ? -10.293 -1.596 -9.649 1.00 95.19 87 ASP A N 1
ATOM 732 C CA . ASP A 1 87 ? -11.4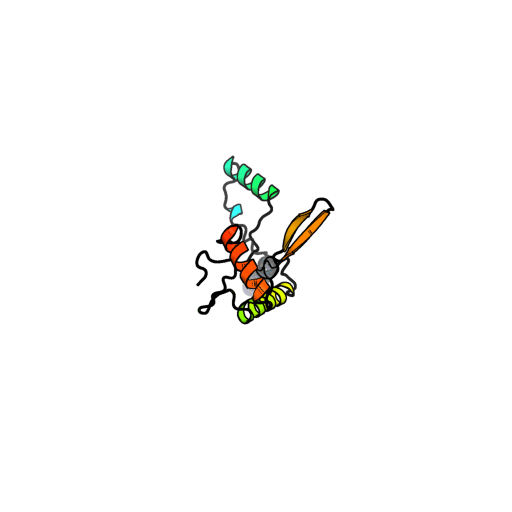95 -1.980 -8.910 1.00 95.19 87 ASP A CA 1
ATOM 733 C C . ASP A 1 87 ? -11.293 -1.766 -7.406 1.00 95.19 87 ASP A C 1
ATOM 735 O O . ASP A 1 87 ? -12.110 -1.110 -6.760 1.00 95.19 87 ASP A O 1
ATOM 739 N N . LEU A 1 88 ? -10.150 -2.198 -6.860 1.00 94.19 88 LEU A N 1
ATOM 740 C CA . LEU A 1 88 ? -9.780 -1.934 -5.468 1.00 94.19 88 LEU A CA 1
ATOM 741 C C . LEU A 1 88 ? -9.662 -0.430 -5.191 1.00 94.19 88 LEU A C 1
ATOM 743 O O . LEU A 1 88 ? -10.202 0.059 -4.204 1.00 94.19 88 LEU A O 1
ATOM 747 N N . SER A 1 89 ? -9.026 0.337 -6.078 1.00 93.56 89 SER A N 1
ATOM 748 C CA . SER A 1 89 ? -8.874 1.786 -5.883 1.00 93.56 89 SER A CA 1
ATOM 749 C C . SER A 1 89 ? -10.203 2.553 -5.865 1.00 93.56 89 SER A C 1
ATOM 751 O O . SER A 1 89 ? -10.259 3.660 -5.338 1.00 93.56 89 SER A O 1
ATOM 753 N N . SER A 1 90 ? -11.275 1.970 -6.412 1.00 94.50 90 SER A N 1
ATOM 754 C CA . SER A 1 90 ? -12.614 2.569 -6.426 1.00 94.50 90 SER A CA 1
ATOM 755 C C . SER A 1 90 ? -13.389 2.391 -5.113 1.00 94.50 90 SER A C 1
ATOM 757 O O . SER A 1 90 ? -14.430 3.023 -4.913 1.00 94.50 90 SER A O 1
ATOM 759 N N . LEU A 1 91 ? -12.904 1.542 -4.201 1.00 94.38 91 LEU A N 1
ATOM 760 C CA . LEU A 1 91 ? -13.574 1.267 -2.935 1.00 94.38 91 LEU A CA 1
ATOM 761 C C . LEU A 1 91 ? -13.453 2.455 -1.972 1.00 94.38 91 LEU A C 1
ATOM 763 O O . LEU A 1 91 ? -12.370 2.977 -1.724 1.00 94.38 91 LEU A O 1
ATOM 767 N N . LYS A 1 92 ? -14.579 2.826 -1.350 1.00 91.94 92 LYS A N 1
ATOM 768 C CA . LYS A 1 92 ? -14.739 4.030 -0.510 1.00 91.94 92 LYS A CA 1
ATOM 769 C C . LYS A 1 92 ? -13.668 4.222 0.573 1.00 91.94 92 LYS A C 1
ATOM 771 O O . LYS A 1 92 ? -13.347 5.358 0.906 1.00 91.94 92 LYS A O 1
ATOM 776 N N . TYR A 1 93 ? -13.171 3.136 1.161 1.00 89.50 93 TYR A N 1
ATOM 777 C CA . TYR A 1 93 ? -12.247 3.177 2.300 1.00 89.50 93 TYR A CA 1
ATOM 778 C C . TYR A 1 93 ? -10.788 2.901 1.918 1.00 89.50 93 TYR A C 1
ATOM 780 O O . TYR A 1 93 ? -9.924 2.885 2.790 1.00 89.50 93 TYR A O 1
ATOM 788 N N . ILE A 1 94 ? -10.492 2.708 0.629 1.00 89.56 94 ILE A N 1
ATOM 789 C CA . ILE A 1 94 ? -9.128 2.486 0.153 1.00 89.56 94 ILE A CA 1
ATOM 790 C C . ILE A 1 94 ? -8.497 3.832 -0.200 1.00 89.56 94 ILE A C 1
ATOM 792 O O . ILE A 1 94 ? -8.937 4.526 -1.111 1.00 89.56 94 ILE A O 1
ATOM 796 N N . LYS A 1 95 ? -7.439 4.206 0.530 1.00 88.56 95 LYS A N 1
ATOM 797 C CA . LYS A 1 95 ? -6.702 5.460 0.292 1.00 88.56 95 LYS A CA 1
ATOM 798 C C . LYS A 1 95 ? -5.764 5.372 -0.911 1.00 88.56 95 LYS A C 1
ATOM 800 O O . LYS A 1 95 ? -5.558 6.362 -1.607 1.00 88.56 95 LYS A O 1
ATOM 805 N N . LYS A 1 96 ? -5.145 4.207 -1.122 1.00 88.81 96 LYS A N 1
ATOM 806 C CA . LYS A 1 96 ? -4.126 4.001 -2.154 1.00 88.81 96 LYS A CA 1
ATOM 807 C C . LYS A 1 96 ? -4.012 2.526 -2.514 1.00 88.81 96 LYS A C 1
ATOM 809 O O . LYS A 1 96 ? -3.996 1.674 -1.634 1.00 88.81 96 LYS A O 1
ATOM 814 N N . VAL A 1 97 ? -3.858 2.250 -3.806 1.00 91.94 97 VAL A N 1
ATOM 815 C CA . VAL A 1 97 ? -3.470 0.936 -4.328 1.00 91.94 97 VAL A CA 1
ATOM 816 C C . VAL A 1 97 ? -2.153 1.103 -5.067 1.00 91.94 97 VAL A C 1
ATOM 818 O O . VAL A 1 97 ? -2.022 1.990 -5.908 1.00 91.94 97 VAL A O 1
ATOM 821 N N . THR A 1 98 ? -1.173 0.262 -4.746 1.00 90.94 98 THR A N 1
ATOM 822 C CA . THR A 1 98 ? 0.111 0.233 -5.451 1.00 90.94 98 THR A CA 1
ATOM 823 C C . THR A 1 98 ? 0.187 -1.068 -6.236 1.00 90.94 98 THR A C 1
ATOM 825 O O . THR A 1 98 ? 0.154 -2.143 -5.648 1.00 90.94 98 THR A O 1
ATOM 828 N N . SER A 1 99 ? 0.264 -0.969 -7.564 1.00 91.88 99 SER A N 1
ATOM 829 C CA . SER A 1 99 ? 0.305 -2.114 -8.479 1.00 91.88 99 SER A CA 1
ATOM 830 C C . SER A 1 99 ? 1.529 -2.027 -9.389 1.00 91.88 99 SER A C 1
ATOM 832 O O . SER A 1 99 ? 1.826 -0.922 -9.855 1.00 91.88 99 SER A O 1
ATOM 834 N N . PRO A 1 100 ? 2.183 -3.154 -9.740 1.00 89.25 100 PRO A N 1
ATOM 835 C CA . PRO A 1 100 ? 3.265 -3.174 -10.727 1.00 89.25 100 PRO A CA 1
ATOM 836 C C . PRO A 1 100 ? 2.885 -2.524 -12.069 1.00 89.25 100 PRO A C 1
ATOM 838 O O . PRO A 1 100 ? 3.756 -2.001 -12.764 1.00 89.25 100 PRO A O 1
ATOM 841 N N . THR A 1 101 ? 1.597 -2.508 -12.432 1.00 90.12 101 THR A N 1
ATOM 842 C CA . THR A 1 101 ? 1.108 -1.974 -13.715 1.00 90.12 101 THR A CA 1
ATOM 843 C C . THR A 1 101 ? 1.002 -0.447 -13.772 1.00 90.12 101 THR A C 1
ATOM 845 O O . THR A 1 101 ? 0.999 0.106 -14.873 1.00 90.12 101 THR A O 1
ATOM 848 N N . ASP A 1 102 ? 0.962 0.252 -12.629 1.00 87.12 102 ASP A N 1
ATOM 849 C CA . ASP A 1 102 ? 0.803 1.720 -12.579 1.00 87.12 102 ASP A CA 1
ATOM 850 C C . ASP A 1 102 ? 2.019 2.468 -11.998 1.00 87.12 102 ASP A C 1
ATOM 852 O O . ASP A 1 102 ? 2.014 3.698 -11.88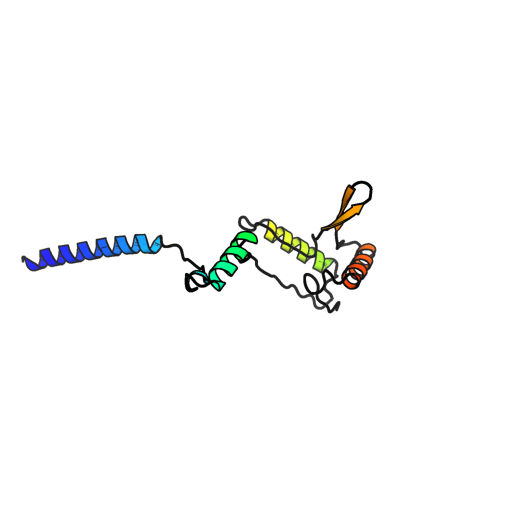6 1.00 87.12 102 ASP A O 1
ATOM 856 N N . ILE A 1 103 ? 3.110 1.759 -11.686 1.00 89.44 103 ILE A N 1
ATOM 857 C CA . ILE A 1 103 ? 4.334 2.390 -11.178 1.00 89.44 103 ILE A CA 1
ATOM 858 C C . ILE A 1 103 ? 4.945 3.311 -12.240 1.00 89.44 103 ILE A C 1
ATOM 860 O O . ILE A 1 103 ? 5.192 2.937 -13.396 1.00 89.44 103 ILE A O 1
ATOM 864 N N . LYS A 1 104 ? 5.238 4.540 -11.807 1.00 89.38 104 LYS A N 1
ATOM 865 C CA . LYS A 1 104 ? 5.903 5.579 -12.592 1.00 89.38 104 LYS A CA 1
ATOM 866 C C . LYS A 1 104 ? 7.154 6.044 -11.863 1.00 89.38 104 LYS A C 1
ATOM 868 O O . LYS A 1 104 ? 7.090 6.380 -10.686 1.00 89.38 104 LYS A O 1
ATOM 873 N N . ILE A 1 105 ? 8.269 6.104 -12.580 1.00 88.00 105 ILE A N 1
ATOM 874 C CA . ILE A 1 105 ? 9.536 6.619 -12.058 1.00 88.00 105 ILE A CA 1
ATOM 875 C C . ILE A 1 105 ? 9.800 8.038 -12.570 1.00 88.00 105 ILE A C 1
ATOM 877 O O . ILE A 1 105 ? 9.517 8.313 -13.744 1.00 88.00 105 ILE A O 1
ATOM 881 N N . PRO A 1 106 ? 10.338 8.938 -11.728 1.00 88.19 106 PRO A N 1
ATOM 882 C CA . PRO A 1 106 ? 10.786 10.248 -12.172 1.00 88.19 106 PRO A CA 1
ATOM 883 C C . PRO A 1 106 ? 12.076 10.124 -12.995 1.00 88.19 106 PRO A C 1
ATOM 885 O O . PRO A 1 106 ? 12.998 9.391 -12.651 1.00 88.19 106 PRO A O 1
ATOM 888 N N . LEU A 1 107 ? 12.145 10.878 -14.082 1.00 87.31 107 LEU A N 1
ATOM 889 C CA . LEU A 1 107 ? 13.306 11.070 -14.935 1.00 87.31 107 LEU A CA 1
ATOM 890 C C . LEU A 1 107 ? 13.676 12.544 -14.866 1.00 87.31 107 LEU A C 1
ATOM 892 O O . LEU A 1 107 ? 12.944 13.402 -15.365 1.00 87.31 107 LEU A O 1
ATOM 896 N N . ILE A 1 108 ? 14.807 12.821 -14.226 1.00 86.00 108 ILE A N 1
ATOM 897 C CA . ILE A 1 108 ? 15.363 14.166 -14.143 1.00 86.00 108 ILE A CA 1
ATOM 898 C C . ILE A 1 108 ? 16.056 14.446 -15.475 1.00 86.00 108 ILE A C 1
ATOM 900 O O . ILE A 1 108 ? 17.083 13.852 -15.798 1.00 86.00 108 ILE A O 1
ATOM 904 N N . LEU A 1 109 ? 15.461 15.325 -16.270 1.00 87.00 109 LEU A N 1
ATOM 905 C CA . LEU A 1 109 ? 16.028 15.847 -17.505 1.00 87.00 109 LEU A CA 1
ATOM 906 C C . LEU A 1 109 ? 16.552 17.259 -17.229 1.00 87.00 109 LEU A C 1
ATOM 908 O O . LEU A 1 109 ? 16.038 17.963 -16.361 1.00 87.00 109 LEU A O 1
ATOM 912 N N . GLY A 1 110 ? 17.540 17.713 -18.003 1.00 86.50 110 GLY A N 1
ATOM 913 C CA . GLY A 1 110 ? 18.074 19.078 -17.867 1.00 86.50 110 GLY A CA 1
ATOM 914 C C . GLY A 1 110 ? 17.015 20.183 -18.019 1.00 86.50 110 GLY A C 1
ATOM 915 O O . GLY A 1 110 ? 17.236 21.305 -17.585 1.00 86.50 110 GLY A O 1
ATOM 916 N N . THR A 1 111 ? 15.853 19.861 -18.597 1.00 89.50 111 THR A N 1
ATOM 917 C CA . THR A 1 111 ? 14.715 20.768 -18.802 1.00 89.50 111 THR A CA 1
ATOM 918 C C . THR A 1 111 ? 13.544 20.533 -17.837 1.00 89.50 111 THR A C 1
ATOM 920 O O . THR A 1 111 ? 12.502 21.160 -18.006 1.00 89.50 111 THR A O 1
ATOM 923 N N . GLY A 1 112 ? 13.655 19.619 -16.865 1.00 89.81 112 GLY A N 1
ATOM 924 C CA . GLY A 1 112 ? 12.596 19.336 -15.887 1.00 89.81 112 GLY A CA 1
ATOM 925 C C . GLY A 1 112 ? 12.437 17.856 -15.532 1.00 89.81 112 GLY A C 1
ATOM 926 O O . GLY A 1 112 ? 13.236 17.011 -15.924 1.00 89.81 112 GLY A O 1
ATOM 927 N N . ILE A 1 113 ? 11.381 17.529 -14.785 1.00 89.75 113 ILE A N 1
ATOM 928 C CA . ILE A 1 113 ? 11.087 16.159 -14.340 1.00 89.75 113 ILE A CA 1
ATOM 929 C C . ILE A 1 113 ? 9.973 15.577 -15.213 1.00 89.75 113 ILE A C 1
ATOM 931 O O . ILE A 1 113 ? 8.897 16.160 -15.321 1.00 89.75 113 ILE A O 1
ATOM 935 N N . GLN A 1 114 ? 10.215 14.415 -15.818 1.00 90.00 114 GLN A N 1
ATOM 936 C CA . GLN A 1 114 ? 9.185 13.638 -16.514 1.00 90.00 114 GLN A CA 1
ATOM 937 C C . GLN A 1 114 ? 8.965 12.297 -15.830 1.00 90.00 114 GLN A C 1
ATOM 939 O O . GLN A 1 114 ? 9.903 11.701 -15.322 1.00 90.00 114 GLN A O 1
ATOM 944 N N . TYR A 1 115 ? 7.740 11.778 -15.855 1.00 87.44 115 TYR A N 1
ATOM 945 C CA . TYR A 1 115 ? 7.436 10.469 -15.283 1.00 87.44 115 TYR A CA 1
ATOM 946 C C . TYR A 1 115 ? 7.292 9.422 -16.381 1.00 87.44 115 TYR A C 1
ATOM 948 O O . TYR A 1 115 ? 6.547 9.615 -17.341 1.00 87.44 115 TYR A O 1
ATOM 956 N N . ARG A 1 116 ? 7.978 8.287 -16.228 1.00 87.12 116 ARG A N 1
ATOM 957 C CA . ARG A 1 116 ? 7.891 7.154 -17.159 1.00 87.12 116 ARG A CA 1
ATOM 958 C C . ARG A 1 116 ? 7.308 5.936 -16.459 1.00 87.12 116 ARG A C 1
ATOM 960 O O . ARG A 1 116 ? 7.744 5.592 -15.364 1.00 87.12 116 ARG A O 1
ATOM 967 N N . ARG A 1 117 ? 6.380 5.241 -17.120 1.00 87.94 117 ARG A N 1
ATOM 968 C CA . ARG A 1 117 ? 5.882 3.941 -16.651 1.00 87.94 117 ARG A CA 1
ATOM 969 C C . ARG A 1 117 ? 6.973 2.872 -16.718 1.00 87.94 117 ARG A C 1
ATOM 971 O O . ARG A 1 117 ? 7.811 2.863 -17.628 1.00 87.94 117 ARG A O 1
ATOM 978 N N . ILE A 1 118 ? 6.973 1.973 -15.742 1.00 87.88 118 ILE A N 1
ATOM 979 C CA . ILE A 1 118 ? 7.906 0.840 -15.743 1.00 87.88 118 ILE A CA 1
ATOM 980 C C . ILE A 1 118 ? 7.445 -0.293 -16.663 1.00 87.88 118 ILE A C 1
ATOM 982 O O . ILE A 1 118 ? 8.297 -1.007 -17.173 1.00 87.88 118 ILE A O 1
ATOM 986 N N . LEU A 1 119 ? 6.133 -0.411 -16.899 1.00 88.25 119 LEU A N 1
ATOM 987 C CA . LEU A 1 119 ? 5.507 -1.424 -17.747 1.00 88.25 119 LEU A CA 1
ATOM 988 C C . LEU A 1 119 ? 4.531 -0.784 -18.739 1.00 88.25 119 LEU A C 1
ATOM 990 O O . LEU A 1 119 ? 3.765 0.117 -18.386 1.00 88.25 119 LEU A O 1
ATOM 994 N N . HIS A 1 120 ? 4.521 -1.311 -19.964 1.00 86.56 120 HIS A N 1
ATOM 995 C CA . HIS A 1 120 ? 3.563 -0.960 -21.014 1.00 86.56 120 HIS A CA 1
ATOM 996 C C . HIS A 1 120 ? 2.785 -2.208 -21.477 1.00 86.56 120 HIS A C 1
ATOM 998 O O . HIS A 1 120 ? 3.176 -2.843 -22.460 1.00 86.56 120 HIS A O 1
ATOM 1004 N N . PRO A 1 121 ? 1.683 -2.576 -20.788 1.00 77.88 121 PRO A N 1
ATOM 1005 C CA . PRO A 1 121 ? 0.836 -3.699 -21.194 1.00 77.88 121 PRO A CA 1
ATOM 1006 C C . PRO A 1 121 ? 0.265 -3.482 -22.604 1.00 77.88 121 PRO A C 1
ATOM 1008 O O . PRO A 1 121 ? -0.226 -2.393 -22.908 1.00 77.88 121 PRO A O 1
ATOM 1011 N N . GLY A 1 122 ? 0.329 -4.508 -23.459 1.00 76.56 122 GLY A N 1
ATOM 1012 C CA . GLY A 1 122 ? -0.238 -4.481 -24.817 1.00 76.56 122 GLY A CA 1
ATOM 1013 C C . GLY A 1 122 ? 0.677 -3.982 -25.934 1.00 76.56 122 GLY A C 1
ATOM 1014 O O . GLY A 1 122 ? 0.242 -3.924 -27.081 1.00 76.56 122 GLY A O 1
ATOM 1015 N N . ASN A 1 123 ? 1.933 -3.636 -25.641 1.00 82.50 123 ASN A N 1
ATOM 1016 C CA . ASN A 1 123 ? 2.947 -3.421 -26.673 1.00 82.50 123 ASN A CA 1
ATOM 1017 C C . ASN A 1 123 ? 4.140 -4.344 -26.426 1.00 82.50 123 ASN A C 1
ATOM 1019 O O . ASN A 1 123 ? 5.041 -4.009 -25.658 1.00 82.50 123 ASN A O 1
ATOM 1023 N N . ASP A 1 124 ? 4.166 -5.481 -27.117 1.00 80.31 124 ASP A N 1
ATOM 1024 C CA . ASP A 1 124 ? 5.162 -6.537 -26.903 1.00 80.31 124 ASP A CA 1
ATOM 1025 C C . ASP A 1 124 ? 6.609 -6.051 -27.109 1.00 80.31 124 ASP A C 1
ATOM 1027 O O . ASP A 1 124 ? 7.535 -6.506 -26.435 1.00 80.31 124 ASP A O 1
ATOM 1031 N N . SER A 1 125 ? 6.835 -5.079 -28.001 1.00 82.69 125 SER A N 1
ATOM 1032 C CA . SER A 1 125 ? 8.172 -4.514 -28.226 1.00 82.69 125 SER A CA 1
ATOM 1033 C C . SER A 1 125 ? 8.650 -3.672 -27.040 1.00 82.69 125 SER A C 1
ATOM 1035 O O . SER A 1 125 ? 9.812 -3.768 -26.632 1.00 82.69 125 SER A O 1
ATOM 1037 N N . LEU A 1 126 ? 7.762 -2.850 -26.472 1.00 85.31 126 LEU A N 1
ATOM 1038 C CA . LEU A 1 126 ? 8.066 -2.044 -25.287 1.00 85.31 126 LEU A CA 1
ATOM 1039 C C . LEU A 1 126 ? 8.167 -2.916 -24.038 1.00 85.31 126 LEU A C 1
ATOM 1041 O O . LEU A 1 126 ? 9.104 -2.749 -23.263 1.00 85.31 126 LEU A O 1
ATOM 1045 N N . LEU A 1 127 ? 7.282 -3.901 -23.905 1.00 85.75 127 LEU A N 1
ATOM 1046 C CA . LEU A 1 127 ? 7.256 -4.823 -22.778 1.00 85.75 127 LEU A CA 1
ATOM 1047 C C . LEU A 1 127 ? 8.561 -5.618 -22.661 1.00 85.75 127 LEU A C 1
ATOM 1049 O O . LEU A 1 127 ? 9.158 -5.675 -21.591 1.00 85.75 127 LEU A O 1
ATOM 1053 N N . ASN A 1 128 ? 9.090 -6.132 -23.773 1.00 86.19 128 ASN A N 1
ATOM 1054 C CA . ASN A 1 128 ? 10.386 -6.816 -23.782 1.00 86.19 128 ASN A CA 1
ATOM 1055 C C . ASN A 1 128 ? 11.554 -5.915 -23.340 1.00 86.19 128 ASN A C 1
ATOM 1057 O O . ASN A 1 128 ? 12.513 -6.384 -22.721 1.00 86.19 128 ASN A O 1
ATOM 1061 N N . LYS A 1 129 ? 11.501 -4.614 -23.653 1.00 88.06 129 LYS A N 1
ATOM 1062 C CA . LYS A 1 129 ? 12.497 -3.637 -23.178 1.00 88.06 129 LYS A CA 1
ATOM 1063 C C . LYS A 1 129 ? 12.316 -3.338 -21.692 1.00 88.06 129 LYS A C 1
ATOM 1065 O O . LYS A 1 129 ? 13.311 -3.214 -20.977 1.00 88.06 129 LYS A O 1
ATOM 1070 N N . ASP A 1 130 ? 11.072 -3.246 -21.239 1.00 88.50 130 ASP A N 1
ATOM 1071 C CA . ASP A 1 130 ? 10.715 -3.012 -19.844 1.00 88.50 130 ASP A CA 1
ATOM 1072 C C . ASP A 1 130 ? 11.180 -4.160 -18.944 1.00 88.50 130 ASP A C 1
ATOM 1074 O O . ASP A 1 130 ? 11.872 -3.901 -17.963 1.00 88.50 130 ASP A O 1
ATOM 1078 N N . ILE A 1 131 ? 10.928 -5.414 -19.333 1.00 87.38 131 ILE A N 1
ATOM 1079 C CA . ILE A 1 131 ? 11.387 -6.617 -18.617 1.00 87.38 131 ILE A CA 1
ATOM 1080 C C . ILE A 1 131 ? 12.907 -6.583 -18.433 1.00 87.38 131 ILE A C 1
ATOM 1082 O O . ILE A 1 131 ? 13.410 -6.662 -17.313 1.00 87.38 131 ILE A O 1
ATOM 1086 N N . LYS A 1 132 ? 13.660 -6.387 -19.525 1.00 88.00 132 LYS A N 1
ATOM 1087 C CA . LYS A 1 132 ? 15.131 -6.312 -19.467 1.00 88.00 132 LYS A CA 1
ATOM 1088 C C . LYS A 1 132 ? 15.613 -5.210 -18.529 1.00 88.00 132 LYS A C 1
ATOM 1090 O O . LYS A 1 132 ? 16.609 -5.393 -17.839 1.00 88.00 132 LYS A O 1
ATOM 1095 N N . ARG A 1 133 ? 14.929 -4.065 -18.510 1.00 87.25 133 ARG A N 1
ATOM 1096 C CA . ARG A 1 133 ? 15.256 -2.946 -17.621 1.00 87.25 133 ARG A CA 1
ATOM 1097 C C . ARG A 1 133 ? 14.981 -3.291 -16.158 1.00 87.25 133 ARG A C 1
ATOM 1099 O O . ARG A 1 133 ? 15.858 -3.041 -15.343 1.00 87.25 133 ARG A O 1
ATOM 1106 N N . ILE A 1 134 ? 13.818 -3.869 -15.856 1.00 88.12 134 ILE A N 1
ATOM 1107 C CA . ILE A 1 134 ? 13.395 -4.252 -14.500 1.00 88.12 134 ILE A CA 1
ATOM 1108 C C . ILE A 1 134 ? 14.406 -5.215 -13.870 1.00 88.12 134 ILE A C 1
ATOM 1110 O O . ILE A 1 134 ? 14.901 -4.958 -12.775 1.00 88.12 134 ILE A O 1
ATOM 1114 N N . TYR A 1 135 ? 14.781 -6.275 -14.589 1.00 87.25 135 TYR A N 1
ATOM 1115 C CA . TYR A 1 135 ? 15.749 -7.247 -14.077 1.00 87.25 135 TYR A CA 1
ATOM 1116 C C . TYR A 1 135 ? 17.187 -6.722 -14.071 1.00 87.25 135 TYR A C 1
ATOM 1118 O O . TYR A 1 135 ? 17.982 -7.137 -13.235 1.00 87.25 135 TYR A O 1
ATOM 1126 N N . LYS A 1 136 ? 17.537 -5.785 -14.965 1.00 88.62 136 LYS A N 1
ATOM 1127 C CA . LYS A 1 136 ? 18.865 -5.157 -14.962 1.00 88.62 136 LYS A CA 1
ATOM 1128 C C . LYS A 1 136 ? 19.045 -4.169 -13.808 1.00 88.62 136 LYS A C 1
ATOM 1130 O O . LYS A 1 136 ? 20.150 -4.081 -13.285 1.00 88.62 136 LYS A O 1
ATOM 1135 N N . SER A 1 137 ? 18.017 -3.394 -13.454 1.00 84.94 137 SER A N 1
ATOM 1136 C CA . SER A 1 137 ? 18.109 -2.447 -12.335 1.00 84.94 137 SER A CA 1
ATOM 1137 C C . SER A 1 137 ? 17.964 -3.136 -10.981 1.00 84.94 137 SER A C 1
ATOM 1139 O O . SER A 1 137 ? 18.544 -2.669 -10.010 1.00 84.94 137 SER A O 1
ATOM 1141 N N . GLY A 1 138 ? 17.196 -4.228 -10.896 1.00 83.56 138 GLY A N 1
ATOM 1142 C CA . GLY A 1 138 ? 16.985 -4.995 -9.663 1.00 83.56 138 GLY A CA 1
ATOM 1143 C C . GLY A 1 138 ? 16.073 -4.315 -8.633 1.00 83.56 138 GLY A C 1
ATOM 1144 O O . GLY A 1 138 ? 15.492 -4.996 -7.802 1.00 83.56 138 GLY A O 1
ATOM 1145 N N . GLU A 1 139 ? 15.864 -3.001 -8.729 1.00 84.50 139 GLU A N 1
ATOM 1146 C CA . GLU A 1 139 ? 15.082 -2.182 -7.783 1.00 84.50 139 GLU A CA 1
ATOM 1147 C C . GLU A 1 139 ? 13.641 -2.677 -7.546 1.00 84.50 139 GLU A C 1
ATOM 1149 O O . GLU A 1 139 ? 13.082 -2.507 -6.461 1.00 84.50 139 GLU A O 1
ATOM 1154 N N . PHE A 1 140 ? 13.025 -3.290 -8.561 1.00 85.94 140 PHE A N 1
ATOM 1155 C CA . PHE A 1 140 ? 11.642 -3.779 -8.495 1.00 85.94 140 PHE A CA 1
ATOM 1156 C C . PHE A 1 140 ? 11.545 -5.286 -8.226 1.00 85.94 140 PHE A C 1
ATOM 1158 O O . PHE A 1 140 ? 10.449 -5.793 -7.974 1.00 85.94 140 PHE A O 1
ATOM 1165 N N . VAL A 1 141 ? 12.671 -5.998 -8.279 1.00 85.81 141 VAL A N 1
ATOM 1166 C CA . VAL A 1 141 ? 12.745 -7.438 -8.024 1.00 85.81 141 VAL A CA 1
ATOM 1167 C C . VAL A 1 141 ? 12.761 -7.668 -6.511 1.00 85.81 141 VAL A C 1
ATOM 1169 O O . VAL A 1 141 ? 13.455 -6.970 -5.781 1.00 85.81 141 VAL A O 1
ATOM 1172 N N . GLY A 1 142 ? 11.951 -8.604 -6.020 1.00 81.88 142 GLY A N 1
ATOM 1173 C CA . GLY A 1 142 ? 11.719 -8.845 -4.590 1.00 81.88 142 GLY A CA 1
ATOM 1174 C C . GLY A 1 142 ? 10.657 -7.933 -3.964 1.00 81.88 142 GLY A C 1
ATOM 1175 O O . GLY A 1 142 ? 10.038 -8.326 -2.982 1.00 81.88 142 GLY A O 1
ATOM 1176 N N . ASN A 1 143 ? 10.393 -6.768 -4.568 1.00 84.12 143 ASN A N 1
ATOM 1177 C CA . ASN A 1 143 ? 9.345 -5.840 -4.131 1.00 84.12 143 ASN A CA 1
ATOM 1178 C C . ASN A 1 143 ? 8.031 -6.043 -4.903 1.00 84.12 143 ASN A C 1
ATOM 1180 O O . ASN A 1 143 ? 6.982 -6.260 -4.307 1.00 84.12 143 ASN A O 1
ATOM 1184 N N . PHE A 1 144 ? 8.089 -5.967 -6.237 1.00 87.50 144 PHE A N 1
ATOM 1185 C CA . PHE A 1 144 ? 6.914 -6.043 -7.118 1.00 87.50 144 PHE A CA 1
ATOM 1186 C C . PHE A 1 144 ? 6.936 -7.244 -8.062 1.00 87.50 144 PHE A C 1
ATOM 1188 O O . PHE A 1 144 ? 5.881 -7.687 -8.510 1.00 87.50 144 PHE A O 1
ATOM 1195 N N . PHE A 1 145 ? 8.125 -7.757 -8.377 1.00 89.00 145 PHE A N 1
ATOM 1196 C CA . PHE A 1 145 ? 8.317 -8.904 -9.260 1.00 89.00 145 PHE A CA 1
ATOM 1197 C C . PHE A 1 145 ? 9.151 -9.967 -8.557 1.00 89.00 145 PHE A C 1
ATOM 1199 O O . PHE A 1 145 ? 10.070 -9.645 -7.801 1.00 89.00 145 PHE A O 1
ATOM 1206 N N . SER A 1 146 ? 8.861 -11.236 -8.825 1.00 84.69 146 SER A N 1
ATOM 1207 C CA . SER A 1 146 ? 9.690 -12.348 -8.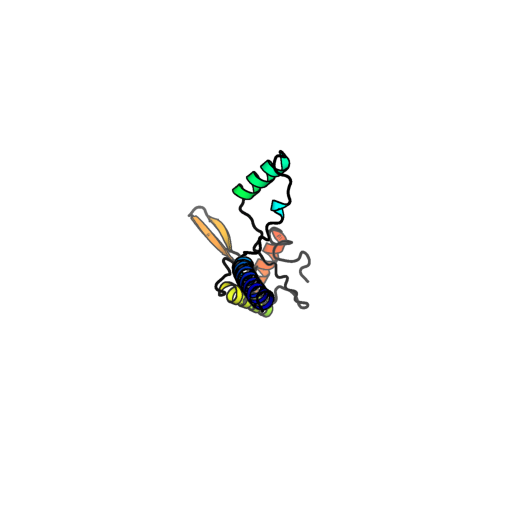369 1.00 84.69 146 SER A CA 1
ATOM 1208 C C . SER A 1 146 ? 11.084 -12.297 -8.998 1.00 84.69 146 SER A C 1
ATOM 1210 O O . SER A 1 146 ? 11.270 -11.822 -10.124 1.00 84.69 146 SER A O 1
ATOM 1212 N N . ALA A 1 147 ? 12.072 -12.807 -8.256 1.00 78.81 147 ALA A N 1
ATOM 1213 C CA . ALA A 1 147 ? 13.426 -13.009 -8.770 1.00 78.81 147 ALA A CA 1
ATOM 1214 C C . ALA A 1 147 ? 13.442 -14.017 -9.925 1.00 78.81 147 ALA A C 1
ATOM 1216 O O . ALA A 1 147 ? 14.157 -13.812 -10.906 1.00 78.81 147 ALA A O 1
ATOM 1217 N N . ASP A 1 148 ? 12.588 -15.039 -9.846 1.00 71.38 148 ASP A N 1
ATOM 1218 C CA . ASP A 1 148 ? 12.318 -15.920 -10.972 1.00 71.38 148 ASP A CA 1
ATOM 1219 C C . ASP A 1 148 ? 11.395 -15.234 -11.978 1.00 71.38 148 ASP A C 1
ATOM 1221 O O . ASP A 1 148 ? 10.332 -14.717 -11.636 1.00 71.38 148 ASP A O 1
ATOM 1225 N N . SER A 1 149 ? 11.839 -15.219 -13.232 1.00 57.91 149 SER A N 1
ATOM 1226 C CA . SER A 1 149 ? 11.135 -14.629 -14.380 1.00 57.91 149 SER A CA 1
ATOM 1227 C C . SER A 1 149 ? 10.297 -15.646 -15.166 1.00 57.91 149 SER A C 1
ATOM 1229 O O . SER A 1 149 ? 9.872 -15.342 -16.281 1.00 57.91 149 SER A O 1
ATOM 1231 N N . SER A 1 150 ? 10.121 -16.850 -14.606 1.00 50.28 150 SER A N 1
ATOM 1232 C CA . SER A 1 150 ? 9.398 -17.967 -15.233 1.00 50.28 150 SER A CA 1
ATOM 1233 C C . SER A 1 150 ? 7.901 -17.696 -15.346 1.00 50.28 150 SER A C 1
ATOM 1235 O O . SER A 1 150 ? 7.328 -17.097 -14.408 1.00 50.28 150 SER A O 1
#

Sequence (150 aa):
M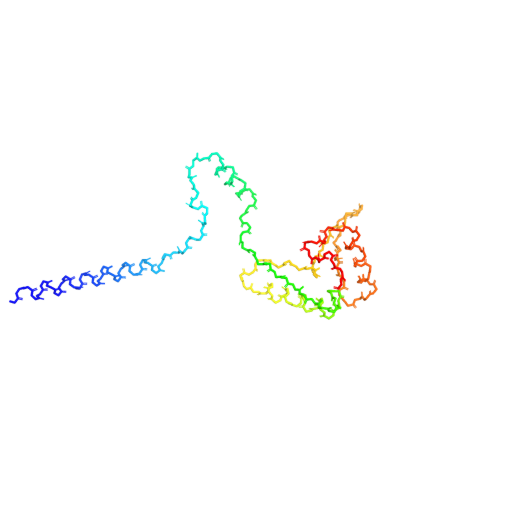YSQRIARIIILLILTITGWLGYHAYHSNFDYEFEKFFPTGNTDTKTFETFRNTFENDYDFLLIALENREGIFQSSFLYRVDSLAKDLSSLKYIKKVTSPTDIKIPLILGTGIQYRRILHPGNDSLLNKDIKRIYKSGEFVGNFFSADSS